Protein 2NN5 (pdb70)

Solvent-accessible surface area: 9312 Å² total

Foldseek 3Di:
DCQVVLLVVQCCWDWAADPQKIKIKGKDKAQAALLLLLCLVAAAVNVCQLVVQWGWQDADCFTKIWGDDPVDIDMGWPDDDRSAKTWHDDQPWIKIWGWAGPDRRITMTMIMIMGHNPRPPPVLLVVLSVSQSVSSSRCCSHPVPDDRRPDDSVVSSVVSVVVVVVNDD

Sequence (169 aa):
GTENLYFQQSSNAKKDTTFRRLENQQTIYFGTERAISSASPQTIWRYLTETDDKLKQWFPELEIGELGVNGFWRFILPDDFEETTPFTDYAEEEKKYLGVTTWDTGIIIYFDLLKKEQAPHQTLLLVFSESSLPEENFTTPRHKKDIAGWSSIVLNRLKKQVVETPDAAPEKIDFFPQIEENHYLEKLTTNLEN

Nearest PDB structures (foldseek):
  2nn5-assembly1_A  TM=1.006E+00  e=2.000E-35  Enterococcus faecalis V583
  1xn6-assembly1_A  TM=8.172E-01  e=2.364E-07  Bacillus cereus
  3q6a-assembly1_D  TM=7.759E-01  e=4.648E-06  Staphylococcus saprophyticus subsp. saprophyticus ATCC 15305 = NCTC 7292
  2kte-assembly1_A  TM=6.760E-01  e=1.530E-05  Bacillus subtilis
  8es5-assembly1_B  TM=7.179E-01  e=1.093E-04  Pseudomonas aeruginosa PA14

Radius of gyration: 15.56 Å; Cα contacts (8 Å, |Δi|>4): 345; chains: 1; bounding box: 42×40×43 Å

Organism: Enterococcus faecalis (strain ATCC 700802 / V583) (NCBI:txid226185)

InterPro domains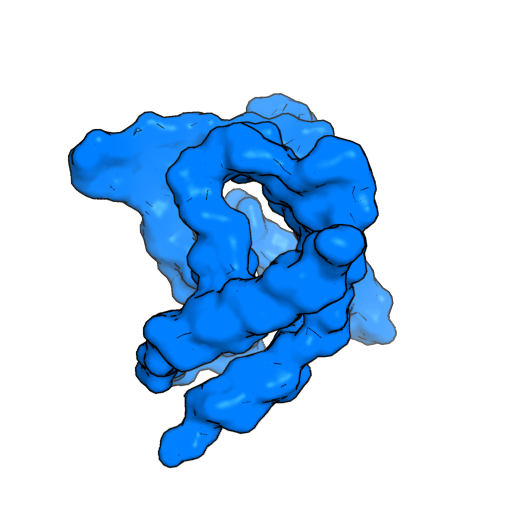:
  IPR013538 Activator of Hsp90 ATPase homologue 1/2-like, C-terminal [PF08327] (22-133)
  IPR023393 START-like domain superfamily [G3DSA:3.30.530.20] (1-160)

Structure (mmCIF, N/CA/C/O backbone):
data_2NN5
#
_entry.id   2NN5
#
_cell.length_a   58.227
_cell.length_b   69.030
_cell.length_c   86.766
_cell.angle_alpha   90.00
_cell.angle_beta   90.00
_cell.angle_gamma   90.00
#
_symmetry.space_group_name_H-M   'I 2 2 2'
#
loop_
_entity.id
_entity.type
_entity.pdbx_description
1 polymer 'Hypothetical protein EF_2215'
2 non-polymer 'MAGNESIUM ION'
3 non-polymer 1,2-ETHANEDIOL
4 water water
#
loop_
_atom_site.group_PDB
_atom_site.id
_atom_site.type_symbol
_atom_site.label_atom_id
_atom_site.label_alt_id
_atom_site.label_comp_id
_atom_site.label_asym_id
_atom_site.label_entity_id
_atom_site.label_seq_id
_atom_site.pdbx_PDB_ins_code
_atom_site.Cartn_x
_atom_site.Cartn_y
_atom_site.Cartn_z
_atom_site.occupancy
_atom_site.B_iso_or_equiv
_atom_site.auth_seq_id
_atom_site.auth_comp_id
_atom_site.auth_asym_id
_atom_site.auth_atom_id
_atom_site.pdbx_PDB_model_num
ATOM 1 N N . GLY A 1 14 ? 37.080 24.934 29.848 0.80 28.08 -10 GLY A N 1
ATOM 2 C CA . GLY A 1 14 ? 35.701 24.535 30.238 0.80 25.07 -10 GLY A CA 1
ATOM 3 C C . GLY A 1 14 ? 35.208 23.411 29.343 0.80 24.94 -10 GLY A C 1
ATOM 4 O O . GLY A 1 14 ? 35.675 23.219 28.202 0.80 26.05 -10 GLY A O 1
ATOM 5 N N . THR A 1 15 ? 34.253 22.649 29.854 1.00 22.71 -9 THR A N 1
ATOM 6 C CA . THR A 1 15 ? 33.739 21.495 29.088 1.00 19.86 -9 THR A CA 1
ATOM 7 C C . THR A 1 15 ? 32.323 21.771 28.569 1.00 17.17 -9 THR A C 1
ATOM 8 O O . THR A 1 15 ? 31.660 20.892 28.092 1.00 16.29 -9 THR A O 1
ATOM 12 N N . GLU A 1 16 ? 31.888 23.016 28.637 1.00 16.31 -8 GLU A N 1
ATOM 13 C CA . GLU A 1 16 ? 30.485 23.292 28.356 1.00 14.90 -8 GLU A CA 1
ATOM 14 C C . GLU A 1 16 ? 30.145 23.020 26.919 1.00 14.92 -8 GLU A C 1
ATOM 15 O O . GLU A 1 16 ? 29.049 22.514 26.622 1.00 14.85 -8 GLU A O 1
ATOM 21 N N . ASN A 1 17 ? 31.047 23.410 26.018 1.00 13.92 -7 ASN A N 1
ATOM 22 C CA . ASN A 1 17 ? 30.766 23.200 24.592 1.00 13.65 -7 ASN A CA 1
ATOM 23 C C . ASN A 1 17 ? 30.668 21.699 24.310 1.00 14.11 -7 ASN A C 1
ATOM 24 O O . ASN A 1 17 ? 29.740 21.258 23.637 1.00 13.68 -7 ASN A O 1
ATOM 29 N N . LEU A 1 18 ? 31.610 20.914 24.821 1.00 12.62 -6 LEU A N 1
ATOM 30 C CA . LEU A 1 18 ? 31.608 19.493 24.498 1.00 13.50 -6 LEU A CA 1
ATOM 31 C C . LEU A 1 18 ? 30.378 18.826 25.120 1.00 12.73 -6 LEU A C 1
ATOM 32 O O . LEU A 1 18 ? 29.762 17.957 24.513 1.00 13.30 -6 LEU A O 1
ATOM 37 N N . TYR A 1 19 ? 30.024 19.228 26.341 1.00 13.32 -5 TYR A N 1
ATOM 38 C CA . TYR A 1 19 ? 28.845 18.644 26.991 1.00 13.82 -5 TYR A CA 1
ATOM 39 C C . TYR A 1 19 ? 27.584 18.971 26.182 1.00 13.13 -5 TYR A C 1
ATOM 40 O O . TYR A 1 19 ? 26.726 18.119 25.960 1.00 13.52 -5 TYR A O 1
ATOM 49 N N . PHE A 1 20 ? 27.468 20.208 25.716 1.00 13.04 -4 PHE A N 1
ATOM 50 C CA . PHE A 1 20 ? 26.330 20.549 24.875 1.00 12.90 -4 PHE A CA 1
ATOM 51 C C . PHE A 1 20 ? 26.294 19.716 23.587 1.00 13.60 -4 PHE A C 1
ATOM 52 O O . PHE A 1 20 ? 25.255 19.147 23.235 1.00 15.07 -4 PHE A O 1
ATOM 60 N N . GLN A 1 21 ? 27.430 19.643 22.870 1.00 12.98 -3 GLN A N 1
ATOM 61 C CA A GLN A 1 21 ? 27.475 18.870 21.630 0.50 13.53 -3 GLN A CA 1
ATOM 62 C CA B GLN A 1 21 ? 27.513 18.867 21.629 0.50 14.04 -3 GLN A CA 1
ATOM 63 C C . GLN A 1 21 ? 27.112 17.417 21.878 1.00 12.96 -3 GLN A C 1
ATOM 64 O O . GLN A 1 21 ? 26.426 16.810 21.069 1.00 14.30 -3 GLN A O 1
ATOM 75 N N . SER A 1 22 ? 27.557 16.874 23.003 1.00 12.58 -2 SER A N 1
ATOM 76 C CA A SER A 1 22 ? 27.394 15.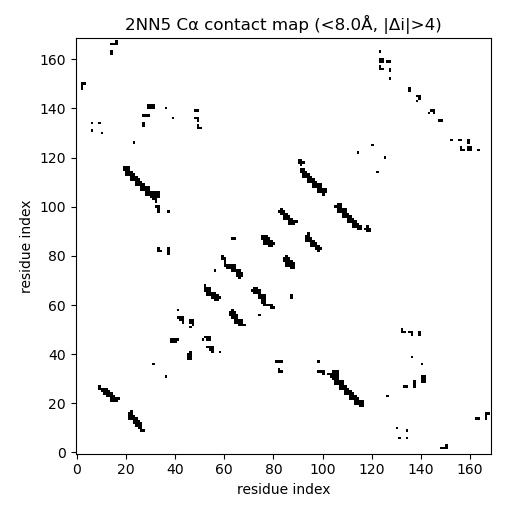437 23.274 0.50 14.33 -2 SER A CA 1
ATOM 77 C CA B SER A 1 22 ? 27.394 15.438 23.259 0.50 14.60 -2 SER A CA 1
ATOM 78 C C . SER A 1 22 ? 25.921 15.139 23.477 1.00 15.78 -2 SER A C 1
ATOM 79 O O . SER A 1 22 ? 25.455 14.031 23.176 1.00 18.65 -2 SER A O 1
ATOM 84 N N . ASN A 1 23 ? 25.204 16.124 24.020 1.00 15.79 -1 ASN A N 1
ATOM 85 C CA . ASN A 1 23 ? 23.776 15.940 24.249 1.00 18.73 -1 ASN A CA 1
ATOM 86 C C . ASN A 1 23 ? 22.932 16.391 23.079 1.00 19.55 -1 ASN A C 1
ATOM 87 O O . ASN A 1 23 ? 21.733 16.118 23.072 1.00 22.43 -1 ASN A O 1
ATOM 92 N N . ALA A 1 24 ? 23.507 17.069 22.083 1.00 20.72 0 ALA A N 1
ATOM 93 C CA . ALA A 1 24 ? 22.767 17.426 20.833 1.00 20.68 0 ALA A CA 1
ATOM 94 C C . ALA A 1 24 ? 22.854 16.376 19.731 1.00 20.46 0 ALA A C 1
ATOM 95 O O . ALA A 1 24 ? 22.267 16.568 18.643 1.00 21.23 0 ALA A O 1
ATOM 110 N N . LYS A 1 26 ? 21.578 13.590 19.001 1.00 17.39 2 LYS A N 1
ATOM 111 C CA A LYS A 1 26 ? 20.421 12.951 18.367 0.50 17.11 2 LYS A CA 1
ATOM 112 C CA B LYS A 1 26 ? 20.391 12.935 18.422 0.50 17.83 2 LYS A CA 1
ATOM 113 C C . LYS A 1 26 ? 19.269 13.932 18.170 1.00 16.64 2 LYS A C 1
ATOM 114 O O . LYS A 1 26 ? 18.123 13.539 18.031 1.00 17.99 2 LYS A O 1
ATOM 125 N N . ASP A 1 27 ? 19.583 15.213 18.112 1.00 14.73 3 ASP A N 1
ATOM 126 C CA . ASP A 1 27 ? 18.521 16.167 17.736 1.00 13.95 3 ASP A CA 1
ATOM 127 C C . ASP A 1 27 ? 17.953 15.818 16.371 1.00 12.99 3 ASP A C 1
ATOM 128 O O . ASP A 1 27 ? 18.716 15.530 15.418 1.00 15.40 3 ASP A O 1
ATOM 133 N N . THR A 1 28 ? 16.615 15.929 16.257 1.00 12.14 4 THR A N 1
ATOM 134 C CA A THR A 1 28 ? 15.928 15.653 15.022 0.60 12.95 4 THR A CA 1
ATOM 135 C CA B THR A 1 28 ? 15.876 15.663 14.981 0.40 13.19 4 THR A CA 1
ATOM 136 C C . THR A 1 28 ? 14.877 16.767 14.785 1.00 12.43 4 THR A C 1
ATOM 137 O O . THR A 1 28 ? 14.305 17.286 15.751 1.00 12.25 4 THR A O 1
ATOM 144 N N . PHE A 1 29 ? 14.618 17.090 13.523 1.00 13.08 5 PHE A N 1
ATOM 145 C CA . PHE A 1 29 ? 13.685 18.150 13.147 1.00 13.81 5 PHE A CA 1
ATOM 146 C C . PHE A 1 29 ? 12.844 17.717 11.963 1.00 15.15 5 PHE A C 1
ATOM 147 O O . PHE A 1 29 ? 13.342 17.033 11.054 1.00 15.69 5 PHE A O 1
ATOM 155 N N . ARG A 1 30 ? 11.600 18.157 11.965 1.00 14.63 6 ARG A N 1
ATOM 156 C CA A ARG A 1 30 ? 10.756 18.022 10.787 0.60 16.25 6 ARG A CA 1
ATOM 157 C CA B ARG A 1 30 ? 10.690 17.967 10.839 0.40 16.38 6 ARG A CA 1
ATOM 158 C C . ARG A 1 30 ? 9.816 19.201 10.681 1.00 15.94 6 ARG A C 1
ATOM 159 O O . ARG A 1 30 ? 9.471 19.839 11.674 1.00 16.37 6 ARG A O 1
ATOM 174 N N . LEU A 1 31 ? 9.450 19.515 9.433 1.00 16.07 7 LEU A N 1
ATOM 175 C CA . LEU A 1 31 ? 8.490 20.600 9.150 1.00 17.19 7 LEU A CA 1
ATOM 176 C C . LEU A 1 31 ? 7.324 19.977 8.409 1.00 18.41 7 LEU A C 1
ATOM 177 O O . LEU A 1 31 ? 7.531 19.315 7.387 1.00 19.17 7 LEU A O 1
ATOM 182 N N . GLU A 1 32 ? 6.120 20.163 8.950 1.00 18.77 8 GLU A N 1
ATOM 183 C CA . GLU A 1 32 ? 4.882 19.693 8.276 1.00 20.47 8 GLU A CA 1
ATOM 184 C C . GLU A 1 32 ? 3.870 20.809 8.367 1.00 21.00 8 GLU A C 1
ATOM 185 O O . GLU A 1 32 ? 3.508 21.212 9.449 1.00 20.08 8 GLU A O 1
ATOM 191 N N . ASN A 1 33 ? 3.396 21.322 7.230 1.00 22.82 9 ASN A N 1
ATOM 192 C CA . ASN A 1 33 ? 2.303 22.323 7.314 1.00 23.69 9 ASN A CA 1
ATOM 193 C C . ASN A 1 33 ? 2.549 23.447 8.327 1.00 23.05 9 ASN A C 1
ATOM 194 O O . ASN A 1 33 ? 1.723 23.701 9.253 1.00 24.42 9 ASN A O 1
ATOM 199 N N . GLN A 1 34 ? 3.690 24.088 8.121 1.00 21.61 10 GLN A N 1
ATOM 200 C CA A GLN A 1 34 ? 4.182 25.209 8.929 0.60 21.01 10 GLN A CA 1
ATOM 201 C CA B GLN A 1 34 ? 4.182 25.207 8.928 0.40 20.82 10 GLN A CA 1
ATOM 202 C C . GLN A 1 34 ? 4.533 24.907 10.396 1.00 19.28 10 GLN A C 1
ATOM 203 O O . GLN A 1 34 ? 5.124 25.757 11.059 1.00 18.76 10 GLN A O 1
ATOM 214 N N . THR A 1 35 ? 4.205 23.688 10.861 1.00 17.56 11 THR A N 1
ATOM 215 C CA . THR A 1 35 ? 4.513 23.271 12.231 1.00 15.45 11 THR A CA 1
ATOM 216 C C . THR A 1 35 ? 5.882 22.574 12.268 1.00 15.24 11 THR A C 1
ATOM 217 O O . THR A 1 35 ? 6.190 21.711 11.440 1.00 15.89 11 THR A O 1
ATOM 221 N N . ILE A 1 36 ? 6.700 22.975 13.232 1.00 14.24 12 ILE A N 1
ATOM 222 C CA . ILE A 1 36 ? 8.029 22.361 13.411 1.00 13.70 12 ILE A CA 1
ATOM 223 C C . ILE A 1 36 ? 7.917 21.313 14.502 1.00 13.24 12 ILE A C 1
ATOM 224 O O . ILE A 1 36 ? 7.279 21.553 15.548 1.00 14.17 12 ILE A O 1
ATOM 229 N N . TYR A 1 37 ? 8.471 20.128 14.255 1.00 13.04 13 TYR A N 1
ATOM 230 C CA . TYR A 1 37 ? 8.587 19.072 15.262 1.00 12.68 13 TYR A CA 1
ATOM 231 C C . TYR A 1 37 ? 10.055 18.889 15.618 1.00 12.25 13 TYR A C 1
ATOM 232 O O . TYR A 1 37 ? 10.918 18.812 14.726 1.00 15.07 13 TYR A O 1
ATOM 241 N N . PHE A 1 38 ? 10.334 18.802 16.905 1.00 12.00 14 PHE A N 1
ATOM 242 C CA . PHE A 1 38 ? 11.701 18.667 17.380 1.00 11.26 14 PHE A CA 1
ATOM 243 C C . PHE A 1 38 ? 11.756 17.450 18.293 1.00 11.33 14 PHE A C 1
ATOM 244 O O . PHE A 1 38 ? 10.831 17.228 19.099 1.00 12.06 14 PHE A O 1
ATOM 252 N N . GLY A 1 39 ? 12.831 16.686 18.186 1.00 11.87 15 GLY A N 1
ATOM 253 C CA . GLY A 1 39 ? 13.060 15.534 19.074 1.00 11.69 15 GLY A CA 1
ATOM 254 C C . GLY A 1 39 ? 14.505 15.551 19.507 1.00 11.89 15 GLY A C 1
ATOM 255 O O . GLY A 1 39 ? 15.410 15.977 18.758 1.00 13.14 15 GLY A O 1
ATOM 256 N N . THR A 1 40 ? 14.716 15.128 20.747 1.00 10.46 16 THR A N 1
ATOM 257 C CA . THR A 1 40 ? 16.100 14.875 21.184 1.00 10.50 16 THR A CA 1
ATOM 258 C C . THR A 1 40 ? 16.080 13.806 22.275 1.00 10.90 16 THR A C 1
ATOM 259 O O . THR A 1 40 ? 15.022 13.336 22.655 1.00 12.67 16 THR A O 1
ATOM 263 N N . GLU A 1 41 ? 17.262 13.409 22.703 1.00 11.20 17 GLU A N 1
ATOM 264 C CA . GLU A 1 41 ? 17.363 12.352 23.707 1.00 13.38 17 GLU A CA 1
ATOM 265 C C . GLU A 1 41 ? 18.397 12.715 24.736 1.00 12.33 17 GLU A C 1
ATOM 266 O O . GLU A 1 41 ? 19.421 13.322 24.396 1.00 11.81 17 GLU A O 1
ATOM 272 N N . ARG A 1 42 ? 18.167 12.262 25.974 1.00 10.85 18 ARG A N 1
ATOM 273 C CA . ARG A 1 42 ? 19.221 12.362 27.000 1.00 11.16 18 ARG A CA 1
ATOM 274 C C . ARG A 1 42 ? 19.405 10.974 27.608 1.00 11.57 18 ARG A C 1
ATOM 275 O O . ARG A 1 42 ? 18.465 10.405 28.135 1.00 12.00 18 ARG A O 1
ATOM 283 N N . ALA A 1 43 ? 20.631 10.458 27.541 1.00 11.61 19 ALA A N 1
ATOM 284 C CA . ALA A 1 43 ? 20.998 9.211 28.228 1.00 12.23 19 ALA A CA 1
ATOM 285 C C . ALA A 1 43 ? 21.341 9.636 29.658 1.00 12.45 19 ALA A C 1
ATOM 286 O O . ALA A 1 43 ? 22.291 10.384 29.870 1.00 14.73 19 ALA A O 1
ATOM 288 N N . ILE A 1 44 ? 20.563 9.156 30.627 1.00 12.40 20 ILE A N 1
ATOM 289 C CA . ILE A 1 44 ? 20.747 9.529 32.037 1.00 11.93 20 ILE A CA 1
ATOM 290 C C . ILE A 1 44 ? 20.974 8.266 32.860 1.00 12.67 20 ILE A C 1
ATOM 291 O O . ILE A 1 44 ? 20.193 7.325 32.745 1.00 13.73 20 ILE A O 1
ATOM 296 N N . SER A 1 45 ? 22.031 8.251 33.676 1.00 13.22 21 SER A N 1
ATOM 297 C CA A SER A 1 45 ? 22.366 7.043 34.463 0.60 13.31 21 SER A CA 1
ATOM 298 C CA B SER A 1 45 ? 22.378 7.067 34.468 0.40 13.30 21 SER A CA 1
ATOM 299 C C . SER A 1 45 ? 21.553 6.984 35.757 1.00 14.00 21 SER A C 1
ATOM 300 O O . SER A 1 45 ? 22.091 7.008 36.883 1.00 16.51 21 SER A O 1
ATOM 305 N N . ALA A 1 46 ? 20.244 6.882 35.588 1.00 13.11 22 ALA A N 1
ATOM 306 C CA . ALA A 1 46 ? 19.346 6.549 36.682 1.00 12.24 22 ALA A CA 1
ATOM 307 C C . ALA A 1 46 ? 18.165 5.803 36.130 1.00 11.90 22 ALA A C 1
ATOM 308 O O . ALA A 1 46 ? 17.963 5.795 34.919 1.00 13.09 22 ALA A O 1
ATOM 310 N N . SER A 1 47 ? 17.376 5.194 37.009 1.00 12.61 23 SER A N 1
ATOM 311 C CA . SER A 1 47 ? 16.204 4.458 36.578 1.00 13.50 23 SER A CA 1
ATOM 312 C C . SER A 1 47 ? 15.095 5.387 36.150 1.00 12.81 23 SER A C 1
ATOM 313 O O . SER A 1 47 ? 15.059 6.561 36.557 1.00 12.44 23 SER A O 1
ATOM 316 N N . PRO A 1 48 ? 14.183 4.873 35.332 1.00 12.75 24 PRO A N 1
ATOM 317 C CA . PRO A 1 48 ? 13.028 5.708 34.959 1.00 14.19 24 PRO A CA 1
ATOM 318 C C . PRO A 1 48 ? 12.244 6.200 36.178 1.00 14.39 24 PRO A C 1
ATOM 319 O O . PRO A 1 48 ? 11.711 7.289 36.171 1.00 14.74 24 PRO A O 1
ATOM 323 N N . GLN A 1 49 ? 12.172 5.386 37.221 1.00 13.61 25 GLN A N 1
ATOM 324 C CA . GLN A 1 49 ? 11.439 5.780 38.411 1.00 15.07 25 GLN A CA 1
ATOM 325 C C . GLN A 1 49 ? 12.097 6.989 39.063 1.00 13.55 25 GLN A C 1
ATOM 326 O O . GLN A 1 49 ? 11.400 7.915 39.556 1.00 15.23 25 GLN A O 1
ATOM 332 N N . THR A 1 50 ? 13.434 7.029 39.075 1.00 12.79 26 THR A N 1
ATOM 333 C CA . THR A 1 50 ? 14.128 8.202 39.642 1.00 12.69 26 THR A CA 1
ATOM 334 C C . THR A 1 50 ? 13.860 9.436 38.764 1.00 12.66 26 THR A C 1
ATOM 335 O O . THR A 1 50 ? 13.580 10.500 39.272 1.00 12.93 26 THR A O 1
ATOM 339 N N . ILE A 1 51 ? 14.023 9.277 37.444 1.00 10.53 27 ILE A N 1
ATOM 340 C CA . ILE A 1 51 ? 13.905 10.437 36.577 1.00 11.27 27 ILE A CA 1
ATOM 341 C C . ILE A 1 51 ? 12.472 10.962 36.617 1.00 10.43 27 ILE A C 1
ATOM 342 O O . ILE A 1 51 ? 12.247 12.170 36.552 1.00 10.98 27 ILE A O 1
ATOM 347 N N . TRP A 1 52 ? 11.482 10.075 36.746 1.00 10.58 28 TRP A N 1
ATOM 348 C CA . TRP A 1 52 ? 10.076 10.510 36.808 1.00 8.94 28 TRP A CA 1
ATOM 349 C C . TRP A 1 52 ? 9.842 11.521 37.945 1.00 9.85 28 TRP A C 1
ATOM 350 O O . TRP A 1 52 ? 9.002 12.431 37.808 1.00 10.22 28 TRP A O 1
ATOM 361 N N . ARG A 1 53 ? 10.576 11.391 39.042 1.00 9.66 29 ARG A N 1
ATOM 362 C CA . ARG A 1 53 ? 10.368 12.315 40.166 1.00 9.77 29 ARG A CA 1
ATOM 363 C C . ARG A 1 53 ? 10.754 13.723 39.757 1.00 8.70 29 ARG A C 1
ATOM 364 O O . ARG A 1 53 ? 10.192 14.661 40.291 1.00 9.70 29 ARG A O 1
ATOM 372 N N . TYR A 1 54 ? 11.724 13.872 38.827 1.00 9.00 30 TYR A N 1
ATOM 373 C CA . TYR A 1 54 ? 12.132 15.203 38.408 1.00 9.19 30 TYR A CA 1
ATOM 374 C C . TYR A 1 54 ? 11.104 15.871 37.498 1.00 8.64 30 TYR A C 1
ATOM 375 O O . TYR A 1 54 ? 11.239 17.070 37.227 1.00 9.72 30 TYR A O 1
ATOM 384 N N . LEU A 1 55 ? 10.101 15.103 37.046 1.00 9.08 31 LEU A N 1
ATOM 385 C CA . LEU A 1 55 ? 9.028 15.703 36.257 1.00 9.12 31 LEU A CA 1
ATOM 386 C C . LEU A 1 55 ? 7.770 15.948 37.093 1.00 10.45 31 LEU A C 1
ATOM 387 O O . LEU A 1 55 ? 6.810 16.518 36.582 1.00 10.85 31 LEU A O 1
ATOM 392 N N . THR A 1 56 ? 7.728 15.400 38.325 1.00 9.61 32 THR A N 1
ATOM 393 C CA . THR A 1 56 ? 6.473 15.298 39.068 1.00 9.43 32 THR A CA 1
ATOM 394 C C . THR A 1 56 ? 6.561 15.816 40.502 1.00 9.95 32 THR A C 1
ATOM 395 O O . THR A 1 56 ? 5.566 15.728 41.217 1.00 11.16 32 THR A O 1
ATOM 399 N N . GLU A 1 57 ? 7.699 16.387 40.891 1.00 10.83 33 GLU A N 1
ATOM 400 C CA . GLU A 1 57 ? 7.877 16.947 42.259 1.00 9.89 33 GLU A CA 1
ATOM 401 C C . GLU A 1 57 ? 8.494 18.314 42.178 1.00 9.87 33 GLU A C 1
ATOM 402 O O . GLU A 1 57 ? 9.534 18.493 41.513 1.00 10.79 33 GLU A O 1
ATOM 408 N N . THR A 1 58 ? 7.879 19.310 42.816 1.00 10.57 34 THR A N 1
ATOM 409 C CA . THR A 1 58 ? 8.311 20.687 42.584 1.00 10.91 34 THR A CA 1
ATOM 410 C C . THR A 1 58 ? 9.787 20.894 42.967 1.00 11.03 34 THR A C 1
ATOM 411 O O . THR A 1 58 ? 10.546 21.566 42.252 1.00 12.50 34 THR A O 1
ATOM 415 N N . ASP A 1 59 ? 10.220 20.293 44.070 1.00 11.73 35 ASP A N 1
ATOM 416 C CA A ASP A 1 59 ? 11.585 20.595 44.516 0.70 12.02 35 ASP A CA 1
ATOM 417 C CA B ASP A 1 59 ? 11.581 20.637 44.483 0.30 12.05 35 ASP A CA 1
ATOM 418 C C . ASP A 1 59 ? 12.612 20.041 43.545 1.00 12.79 35 ASP A C 1
ATOM 419 O O . ASP A 1 59 ? 13.744 20.558 43.459 1.00 16.42 35 ASP A O 1
ATOM 428 N N . LYS A 1 60 ? 12.230 18.981 42.837 1.00 11.42 36 LYS A N 1
ATOM 429 C CA . LYS A 1 60 ? 13.155 18.414 41.840 1.00 10.52 36 LYS A CA 1
ATOM 430 C C . LYS A 1 60 ? 13.031 19.114 40.480 1.00 10.95 36 LYS A C 1
ATOM 431 O O . LYS A 1 60 ? 14.024 19.419 39.818 1.00 12.32 36 LYS A O 1
ATOM 437 N N . LEU A 1 61 ? 11.809 19.406 40.110 1.00 11.97 37 LEU A N 1
ATOM 438 C CA . LEU A 1 61 ? 11.545 20.116 38.858 1.00 12.35 37 LEU A CA 1
ATOM 439 C C . LEU A 1 61 ? 12.299 21.445 38.892 1.00 12.69 37 LEU A C 1
ATOM 440 O O . LEU A 1 61 ? 12.959 21.818 37.894 1.00 13.83 37 LEU A O 1
ATOM 445 N N . LYS A 1 62 ? 12.284 22.141 40.024 1.00 13.39 38 LYS A N 1
ATOM 446 C CA . LYS A 1 62 ? 12.978 23.434 40.078 1.00 14.16 38 LYS A CA 1
ATOM 447 C C . LYS A 1 62 ? 14.501 23.329 39.985 1.00 14.38 38 LYS A C 1
ATOM 448 O O . LYS A 1 62 ? 15.158 24.314 39.749 1.00 16.04 38 LYS A O 1
ATOM 454 N N . GLN A 1 63 ? 15.076 22.138 40.224 1.00 12.11 39 GLN A N 1
ATOM 455 C CA . GLN A 1 63 ? 16.538 22.000 40.071 1.00 12.29 39 GLN A CA 1
ATOM 456 C C . GLN A 1 63 ? 16.997 22.167 38.636 1.00 12.84 39 GLN A C 1
ATOM 457 O O . GLN A 1 63 ? 18.177 22.464 38.384 1.00 13.87 39 GLN A O 1
ATOM 463 N N . TRP A 1 64 ? 16.107 21.907 37.681 1.00 11.59 40 TRP A N 1
ATOM 464 C CA . TRP A 1 64 ? 16.505 21.989 36.287 1.00 11.61 40 TRP A CA 1
ATOM 465 C C . TRP A 1 64 ? 15.686 23.006 35.508 1.00 11.57 40 TRP A C 1
ATOM 466 O O . TRP A 1 64 ? 16.151 23.477 34.462 1.00 11.03 40 TRP A O 1
ATOM 477 N N . PHE A 1 65 ? 14.468 23.348 35.984 1.00 10.83 41 PHE A N 1
ATOM 478 C CA . PHE A 1 65 ? 13.659 24.348 35.286 1.00 12.09 41 PHE A CA 1
ATOM 479 C C . PHE A 1 65 ? 12.972 25.178 36.390 1.00 11.37 41 PHE A C 1
ATOM 480 O O . PHE A 1 65 ? 11.828 24.918 36.756 1.00 12.12 41 PHE A O 1
ATOM 488 N N . PRO A 1 66 ? 13.691 26.198 36.909 1.00 14.00 42 PRO A N 1
ATOM 489 C CA . PRO A 1 66 ? 13.297 26.903 38.115 1.00 14.74 42 PRO A CA 1
ATOM 490 C C . PRO A 1 66 ? 11.924 27.567 38.090 1.00 14.21 42 PRO A C 1
ATOM 491 O O . PRO A 1 66 ? 11.308 27.781 39.159 1.00 15.61 42 PRO A O 1
ATOM 495 N N . GLU A 1 67 ? 11.460 27.903 36.897 1.00 13.29 43 GLU A N 1
ATOM 496 C CA . GLU A 1 67 ? 10.169 28.612 36.744 1.00 13.91 43 GLU A CA 1
ATOM 497 C C . GLU A 1 67 ? 8.981 27.670 36.845 1.00 12.99 43 GLU A C 1
ATOM 498 O O . GLU A 1 67 ? 7.827 28.114 36.952 1.00 15.56 43 GLU A O 1
ATOM 504 N N . LEU A 1 68 ? 9.229 26.354 36.785 1.00 12.44 44 LEU A N 1
ATOM 505 C CA . LEU A 1 68 ? 8.111 25.390 36.823 1.00 13.54 44 LEU A CA 1
ATOM 506 C C . LEU A 1 68 ? 7.781 24.891 38.218 1.00 13.30 44 LEU A C 1
ATOM 507 O O . LEU A 1 68 ? 8.642 24.805 39.091 1.00 15.18 44 LEU A O 1
ATOM 512 N N . GLU A 1 69 ? 6.497 24.619 38.441 1.00 12.28 45 GLU A N 1
ATOM 513 C CA . 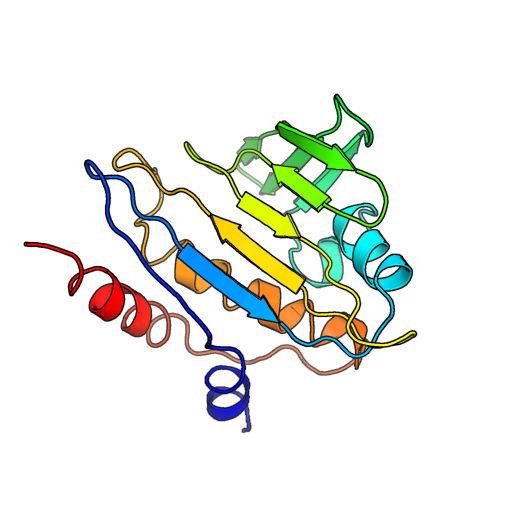GLU A 1 69 ? 6.083 23.901 39.654 1.00 13.15 45 GLU A CA 1
ATOM 514 C C . GLU A 1 69 ? 4.975 22.927 39.313 1.00 12.49 45 GLU A C 1
ATOM 515 O O . GLU A 1 69 ? 4.344 23.034 38.260 1.00 11.78 45 GLU A O 1
ATOM 521 N N . ILE A 1 70 ? 4.799 21.933 40.166 1.00 11.84 46 ILE A N 1
ATOM 522 C CA . ILE A 1 70 ? 3.662 21.020 40.002 1.00 11.46 46 ILE A CA 1
ATOM 523 C C . ILE A 1 70 ? 2.361 21.734 40.404 1.00 12.49 46 ILE A C 1
ATOM 524 O O . ILE A 1 70 ? 2.265 22.381 41.482 1.00 13.84 46 ILE A O 1
A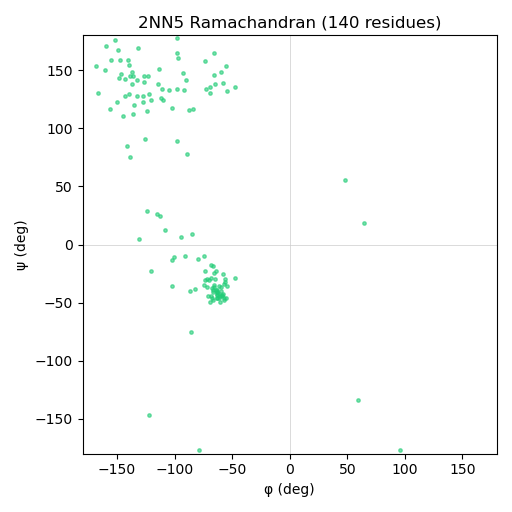TOM 529 N N . GLY A 1 71 ? 1.350 21.571 39.530 1.00 11.60 47 GLY A N 1
ATOM 530 C CA . GLY A 1 71 ? -0.044 21.907 39.835 1.00 12.50 47 GLY A CA 1
ATOM 531 C C . GLY A 1 71 ? -0.699 20.727 40.517 1.00 12.65 47 G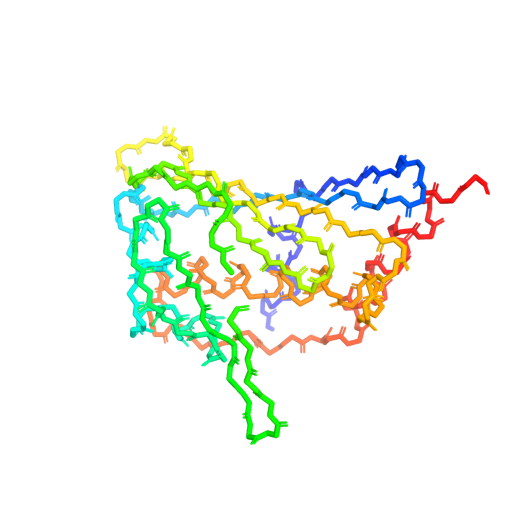LY A C 1
ATOM 532 O O . GLY A 1 71 ? -0.878 20.731 41.743 1.00 15.47 47 GLY A O 1
ATOM 533 N N . GLU A 1 72 ? -1.021 19.705 39.745 1.00 11.07 48 GLU A N 1
ATOM 534 C CA . GLU A 1 72 ? -1.533 18.452 40.243 1.00 11.11 48 GLU A CA 1
ATOM 535 C C . GLU A 1 72 ? -1.036 17.375 39.317 1.00 10.34 48 GLU A C 1
ATOM 536 O O . GLU A 1 72 ? -0.625 17.672 38.163 1.00 10.51 48 GLU A O 1
ATOM 542 N N . LEU A 1 73 ? -1.011 16.153 39.820 1.00 10.72 49 LEU A N 1
ATOM 543 C CA . LEU A 1 73 ? -0.623 15.006 39.005 1.00 11.42 49 LEU A CA 1
ATOM 544 C C . LEU A 1 73 ? -1.827 14.267 38.472 1.00 11.81 49 LEU A C 1
ATOM 545 O O . LEU A 1 73 ? -2.963 14.670 38.757 1.00 14.06 49 LEU A O 1
ATOM 550 N N . GLY A 1 74 ? -1.609 13.221 37.672 1.00 12.53 50 GLY A N 1
ATOM 551 C CA . GLY A 1 74 ? -2.748 12.408 37.196 1.00 13.12 50 GLY A CA 1
ATOM 552 C C . GLY A 1 74 ? -3.235 12.830 35.803 1.00 12.85 50 GLY A C 1
ATOM 553 O O . GLY A 1 74 ? -2.673 13.759 35.176 1.00 12.46 50 GLY A O 1
ATOM 554 N N . VAL A 1 75 ? -4.304 12.177 35.339 1.00 13.52 51 VAL A N 1
ATOM 555 C CA . VAL A 1 75 ? -4.774 12.342 33.971 1.00 13.79 51 VAL A CA 1
ATOM 556 C C . VAL A 1 75 ? -5.322 13.762 33.717 1.00 13.02 51 VAL A C 1
ATOM 557 O O . VAL A 1 75 ? -5.437 14.181 32.550 1.00 13.56 51 VAL A O 1
ATOM 561 N N . ASN A 1 76 ? -5.657 14.486 34.799 1.00 11.60 52 ASN A N 1
ATOM 562 C CA . ASN A 1 76 ? -6.088 15.880 34.720 1.00 11.90 52 ASN A CA 1
ATOM 563 C C . ASN A 1 76 ? -5.051 16.812 35.354 1.00 11.69 52 ASN A C 1
ATOM 564 O O . ASN A 1 76 ? -5.394 17.926 35.819 1.00 13.19 52 ASN A O 1
ATOM 569 N N . GLY A 1 77 ? -3.792 16.392 35.402 1.00 10.41 53 GLY A N 1
ATOM 570 C CA . GLY A 1 77 ? -2.774 17.171 36.119 1.00 10.33 53 GLY A CA 1
ATOM 571 C C . GLY A 1 77 ? -2.329 18.341 35.250 1.00 9.35 53 GLY A C 1
ATOM 572 O O . GLY A 1 77 ? -2.797 18.541 34.094 1.00 9.93 53 GLY A O 1
ATOM 573 N N . PHE A 1 78 ? -1.365 19.060 35.799 1.00 9.91 54 PHE A N 1
ATOM 574 C CA . PHE A 1 78 ? -0.851 20.254 35.143 1.00 9.61 54 PHE A CA 1
ATOM 575 C C . PHE A 1 78 ? 0.427 20.713 35.847 1.00 10.22 54 PHE A C 1
ATOM 576 O O . PHE A 1 78 ? 0.605 20.473 37.047 1.00 10.06 54 PHE A O 1
ATOM 584 N N . TRP A 1 79 ? 1.271 21.400 35.082 1.00 9.88 55 TRP A N 1
ATOM 585 C CA . TRP A 1 79 ? 2.374 22.197 35.632 1.00 9.74 55 TRP A CA 1
ATOM 586 C C . TRP A 1 79 ? 1.925 23.646 35.692 1.00 10.63 55 TRP A C 1
ATOM 587 O O . TRP A 1 79 ? 0.938 24.036 35.034 1.00 10.48 55 TRP A O 1
ATOM 598 N N . ARG A 1 80 ? 2.659 24.452 36.439 1.00 10.42 56 ARG A N 1
ATOM 599 C CA . ARG A 1 80 ? 2.458 25.911 36.365 1.00 12.20 56 ARG A CA 1
ATOM 600 C C . ARG A 1 80 ? 3.790 26.535 35.992 1.00 12.47 56 ARG A C 1
ATOM 601 O O . ARG A 1 80 ? 4.852 26.044 36.455 1.00 15.12 56 ARG A O 1
ATOM 609 N N . PHE A 1 81 ? 3.737 27.604 35.211 1.00 13.57 57 PHE A N 1
ATOM 610 C CA . PHE A 1 81 ? 4.933 28.381 34.869 1.00 13.80 57 PHE A CA 1
ATOM 611 C C . PHE A 1 81 ? 4.818 29.712 35.589 1.00 14.11 57 PHE A C 1
ATOM 612 O O . PHE A 1 81 ? 3.811 30.399 35.424 1.00 14.28 57 PHE A O 1
ATOM 620 N N . ILE A 1 82 ? 5.819 30.060 36.392 1.00 15.22 58 ILE A N 1
ATOM 621 C CA . ILE A 1 82 ? 5.714 31.246 37.233 1.00 16.71 58 ILE A CA 1
ATOM 622 C C . ILE A 1 82 ? 6.926 32.146 37.011 1.00 17.58 58 ILE A C 1
ATOM 623 O O . ILE A 1 82 ? 8.101 31.708 37.165 1.00 19.06 58 ILE A O 1
ATOM 628 N N . LEU A 1 83 ? 6.632 33.419 36.729 1.00 19.95 59 LEU A N 1
ATOM 629 C CA . LEU A 1 83 ? 7.649 34.487 36.680 1.00 22.72 59 LEU A CA 1
ATOM 630 C C . LEU A 1 83 ? 7.079 35.617 37.502 1.00 24.91 59 LEU A C 1
ATOM 631 O O . LEU A 1 83 ? 5.931 35.565 37.899 1.00 24.44 59 LEU A O 1
ATOM 636 N N . PRO A 1 84 ? 7.895 36.633 37.813 1.00 26.36 60 PRO A N 1
ATOM 637 C CA . PRO A 1 84 ? 7.303 37.723 38.595 1.00 28.11 60 PRO A CA 1
ATOM 638 C C . PRO A 1 84 ? 6.113 38.379 37.866 1.00 28.16 60 PRO A C 1
ATOM 639 O O . PRO A 1 84 ? 5.115 38.732 38.501 1.00 29.56 60 PRO A O 1
ATOM 643 N N . ASP A 1 85 ? 6.170 38.503 36.549 1.00 28.32 61 ASP A N 1
ATOM 644 C CA A ASP A 1 85 ? 5.137 39.245 35.822 0.60 28.32 61 ASP A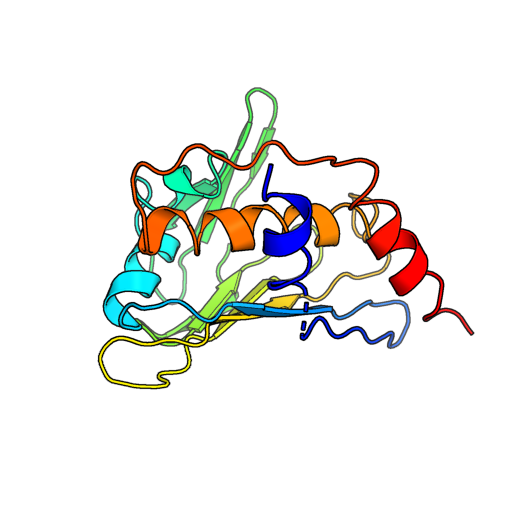 CA 1
ATOM 645 C CA B ASP A 1 85 ? 5.118 39.253 35.856 0.40 28.10 61 ASP A CA 1
ATOM 646 C C . ASP A 1 85 ? 4.148 38.377 35.067 1.00 28.15 61 ASP A C 1
ATOM 647 O O . ASP A 1 85 ? 3.372 38.882 34.233 1.00 26.46 61 ASP A O 1
ATOM 656 N N . PHE A 1 86 ? 4.182 37.071 35.334 1.00 26.32 62 PHE A N 1
ATOM 657 C CA . PHE A 1 86 ? 3.416 36.163 34.512 1.00 24.34 62 PHE A CA 1
ATOM 658 C C . PHE A 1 86 ? 3.314 34.778 35.142 1.00 21.33 62 PHE A C 1
ATOM 659 O O . PHE A 1 86 ? 4.344 34.206 35.556 1.00 22.25 62 PHE A O 1
ATOM 667 N N . GLU A 1 87 ? 2.091 34.253 35.223 1.00 17.67 63 GLU A N 1
ATOM 668 C CA . GLU A 1 87 ? 1.874 32.854 35.648 1.00 16.32 63 GLU A CA 1
ATOM 669 C C . GLU A 1 87 ? 0.922 32.207 34.701 1.00 14.76 63 GLU A C 1
ATOM 670 O O . GLU A 1 87 ? -0.068 32.845 34.303 1.00 14.96 63 GLU A O 1
ATOM 676 N N . GLU A 1 88 ? 1.148 30.937 34.375 1.00 13.79 64 GLU A N 1
ATOM 677 C CA . GLU A 1 88 ? 0.213 30.248 33.495 1.00 15.80 64 GLU A CA 1
ATOM 678 C C . GLU A 1 88 ? 0.153 28.787 33.891 1.00 13.72 64 GLU A C 1
ATOM 679 O O . GLU A 1 88 ? 1.133 28.234 34.380 1.00 16.00 64 GLU A O 1
ATOM 685 N N . THR A 1 89 ? -0.995 28.175 33.741 1.00 14.73 65 THR A N 1
ATOM 686 C CA A THR A 1 89 ? -1.038 26.722 33.946 0.60 14.66 65 THR A CA 1
ATOM 687 C CA B THR A 1 89 ? -1.198 26.747 33.940 0.40 14.12 65 THR A CA 1
ATOM 688 C C . THR A 1 89 ? -0.877 26.003 32.623 1.00 14.42 65 THR A C 1
ATOM 689 O O . THR A 1 89 ? -1.222 26.512 31.544 1.00 16.05 65 THR A O 1
ATOM 709 N N . PRO A 1 91 ? -1.767 22.411 31.191 1.00 11.90 67 PRO A N 1
ATOM 710 C CA . PRO A 1 91 ? -2.404 21.126 31.407 1.00 11.59 67 PRO A CA 1
ATOM 711 C C . PRO A 1 91 ? -1.637 19.942 30.786 1.00 10.48 67 PRO A C 1
ATOM 712 O O . PRO A 1 91 ? -1.057 20.039 29.698 1.00 11.26 67 PRO A O 1
ATOM 716 N N . PHE A 1 92 ? -1.635 18.821 31.499 1.00 9.96 68 PHE A N 1
ATOM 717 C CA . PHE A 1 92 ? -1.111 17.573 30.933 1.00 10.72 68 PHE A CA 1
ATOM 718 C C . PHE A 1 92 ? -2.055 17.105 29.832 1.00 11.50 68 PHE A C 1
ATOM 719 O O . PHE A 1 92 ? -3.272 17.086 30.010 1.00 13.00 68 PHE A O 1
ATOM 727 N N . THR A 1 93 ? -1.492 16.685 28.709 1.00 11.45 69 THR A N 1
ATOM 728 C CA . THR A 1 93 ? -2.292 16.134 27.638 1.00 12.29 69 THR A CA 1
ATOM 729 C C . THR A 1 93 ? -2.175 14.609 27.643 1.00 12.75 69 THR A C 1
ATOM 730 O O . THR A 1 93 ? -2.986 13.926 26.999 1.00 16.34 69 THR A O 1
ATOM 734 N N . ASP A 1 94 ? -1.209 14.056 28.376 1.00 12.25 70 ASP A N 1
ATOM 735 C CA . ASP A 1 94 ? -1.120 12.604 28.548 1.00 13.36 70 ASP A CA 1
ATOM 736 C C . ASP A 1 94 ? -0.264 12.327 29.797 1.00 12.80 70 ASP A C 1
ATOM 737 O O . ASP A 1 94 ? 0.630 13.114 30.144 1.00 12.50 70 ASP A O 1
ATOM 742 N N . TYR A 1 95 ? -0.536 11.216 30.466 1.00 13.67 71 TYR A N 1
ATOM 743 C CA . TYR A 1 95 ? 0.085 10.932 31.747 1.00 13.11 71 TYR A CA 1
ATOM 744 C C . TYR A 1 95 ? 0.088 9.432 31.995 1.00 13.94 71 TYR A C 1
ATOM 745 O O . TYR A 1 95 ? -0.974 8.832 32.031 1.00 15.31 71 TYR A O 1
ATOM 754 N N . ALA A 1 96 ? 1.283 8.840 32.089 1.00 13.36 72 ALA A N 1
ATOM 755 C CA . ALA A 1 96 ? 1.396 7.441 32.518 1.00 13.36 72 ALA A CA 1
ATOM 756 C C . ALA A 1 96 ? 2.546 7.368 33.498 1.00 12.70 72 ALA A C 1
ATOM 757 O O . ALA A 1 96 ? 3.678 7.597 33.126 1.00 12.12 72 ALA A O 1
ATOM 759 N N . GLU A 1 97 ? 2.223 7.086 34.765 1.00 14.09 73 GLU A N 1
ATOM 760 C CA A GLU A 1 97 ? 3.205 7.047 35.832 0.50 14.37 73 GLU A CA 1
ATOM 761 C CA B GLU A 1 97 ? 3.201 7.046 35.845 0.50 15.08 73 GLU A CA 1
ATOM 762 C C . GLU A 1 97 ? 4.466 6.317 35.431 1.00 14.62 73 GLU A C 1
ATOM 763 O O . GLU A 1 97 ? 4.432 5.134 35.028 1.00 13.96 73 GLU A O 1
ATOM 774 N N . GLU A 1 98 ? 5.594 7.005 35.548 1.00 14.01 74 GLU A N 1
ATOM 775 C CA . GLU A 1 98 ? 6.946 6.455 35.310 1.00 14.64 74 GLU A CA 1
ATOM 776 C C . GLU A 1 98 ? 7.199 6.023 33.868 1.00 13.66 74 GLU A C 1
ATOM 777 O O . GLU A 1 98 ? 8.170 5.297 33.601 1.00 15.30 74 GLU A O 1
ATOM 783 N N . LYS A 1 99 ? 6.374 6.523 32.935 1.00 12.53 75 LYS A N 1
ATOM 784 C CA A LYS A 1 99 ? 6.457 6.114 31.542 0.60 14.54 75 LYS A CA 1
ATOM 785 C CA B LYS A 1 99 ? 6.505 6.146 31.539 0.40 13.90 75 LYS A CA 1
ATOM 786 C C . LYS A 1 99 ? 6.470 7.335 30.602 1.00 13.19 75 LYS A C 1
ATOM 787 O O . LYS A 1 99 ? 7.374 7.490 29.792 1.00 14.97 75 LYS A O 1
ATOM 798 N N . TYR A 1 100 ? 5.418 8.153 30.674 1.00 12.50 76 TYR A N 1
ATOM 799 C CA . TYR A 1 100 ? 5.365 9.315 29.763 1.00 12.63 76 TYR A CA 1
ATOM 800 C C . TYR A 1 100 ? 4.512 10.439 30.289 1.00 12.04 76 TYR A C 1
ATOM 801 O O . TYR A 1 100 ? 3.660 10.228 31.158 1.00 11.27 76 TYR A O 1
ATOM 810 N N . LEU A 1 101 ? 4.780 11.632 29.750 1.00 11.24 77 LEU A N 1
ATOM 811 C CA . LEU A 1 101 ? 4.113 12.855 30.183 1.00 10.17 77 LEU A CA 1
ATOM 812 C C . LEU A 1 101 ? 4.046 13.797 29.007 1.00 9.35 77 LEU A C 1
ATOM 813 O O . LEU A 1 101 ? 5.083 14.122 28.431 1.00 10.70 77 LEU A O 1
ATOM 818 N N . GLY A 1 102 ? 2.832 14.223 28.647 1.00 9.17 78 GLY A N 1
ATOM 819 C CA . GLY A 1 102 ? 2.679 15.252 27.637 1.00 9.68 78 GLY A CA 1
ATOM 820 C C . GLY A 1 102 ? 2.091 16.485 28.292 1.00 10.31 78 GLY A C 1
ATOM 821 O O . GLY A 1 102 ? 1.195 16.386 29.117 1.00 10.56 78 GLY A O 1
ATOM 822 N N . VAL A 1 103 ? 2.611 17.646 27.928 1.00 9.02 79 VAL A N 1
ATOM 823 C CA . VAL A 1 103 ? 2.248 18.932 28.585 1.00 8.75 79 VAL A CA 1
ATOM 824 C C . VAL A 1 103 ? 2.049 20.022 27.555 1.00 10.03 79 VAL A C 1
ATOM 825 O O . VAL A 1 103 ? 2.793 20.090 26.579 1.00 9.54 79 VAL A O 1
ATOM 829 N N . THR A 1 104 ? 1.019 20.819 27.767 1.00 10.46 80 THR A N 1
ATOM 830 C CA A THR A 1 104 ? 0.850 21.951 26.865 0.60 12.46 80 THR A CA 1
ATOM 831 C CA B THR A 1 104 ? 0.743 22.021 27.031 0.40 11.11 80 THR A CA 1
ATOM 832 C C . THR A 1 104 ? 1.988 22.940 27.091 1.00 11.97 80 THR A C 1
ATOM 833 O O . THR A 1 104 ? 2.506 23.152 28.170 1.00 13.09 80 THR A O 1
ATOM 840 N N . TRP A 1 105 ? 2.454 23.494 25.978 1.00 12.77 81 TRP A N 1
ATOM 841 C CA . TRP A 1 105 ? 3.581 24.406 26.042 1.00 12.93 81 TRP A CA 1
ATOM 842 C C . TRP A 1 105 ? 3.412 25.508 24.992 1.00 14.32 81 TRP A C 1
ATOM 843 O O . TRP A 1 105 ? 3.473 25.222 23.795 1.00 13.43 81 TRP A O 1
ATOM 854 N N . ASP A 1 106 ? 3.167 26.739 25.443 1.00 15.86 82 ASP A N 1
ATOM 855 C CA . ASP A 1 106 ? 2.948 27.856 24.490 1.00 17.49 82 ASP A CA 1
ATOM 856 C C . ASP A 1 106 ? 1.706 27.357 23.682 1.00 17.06 82 ASP A C 1
ATOM 857 O O . ASP A 1 106 ? 0.698 26.857 24.254 1.00 17.91 82 ASP A O 1
ATOM 862 N N . THR A 1 107 ? 1.743 27.459 22.353 1.00 17.46 83 THR A N 1
ATOM 863 C CA . THR A 1 107 ? 0.603 26.998 21.542 1.00 17.14 83 THR A CA 1
ATOM 864 C C . THR A 1 107 ? 0.793 25.549 21.060 1.00 16.56 83 THR A C 1
ATOM 865 O O . THR A 1 107 ? 0.005 25.044 20.266 1.00 17.50 83 THR A O 1
ATOM 869 N N . GLY A 1 108 ? 1.851 24.878 21.537 1.00 13.68 84 GLY A N 1
ATOM 870 C CA . GLY A 1 108 ? 2.117 23.483 21.157 1.00 14.21 84 GLY A CA 1
ATOM 871 C C . GLY A 1 108 ? 2.175 22.553 22.359 1.00 12.51 84 GLY A C 1
ATOM 872 O O . GLY A 1 108 ? 1.459 22.745 23.338 1.00 12.45 84 GLY A O 1
ATOM 873 N N . ILE A 1 109 ? 3.032 21.532 22.235 1.00 11.62 85 ILE A N 1
ATOM 874 C CA A ILE A 1 109 ? 3.108 20.410 23.190 0.60 11.23 85 ILE A CA 1
ATOM 875 C CA B ILE A 1 109 ? 3.057 20.433 23.155 0.40 12.40 85 ILE A CA 1
ATOM 876 C C . ILE A 1 109 ? 4.531 19.993 23.378 1.00 11.17 85 ILE A C 1
ATOM 877 O O . ILE A 1 109 ? 5.314 20.004 22.436 1.00 11.89 85 ILE A O 1
ATOM 886 N N . ILE A 1 110 ? 4.884 19.648 24.613 1.00 10.19 86 ILE A N 1
ATOM 887 C CA . ILE A 1 110 ? 6.145 18.924 24.905 1.00 10.22 86 ILE A CA 1
ATOM 888 C C . ILE A 1 110 ? 5.790 17.541 25.414 1.00 9.57 86 ILE A C 1
ATOM 889 O O . ILE A 1 110 ? 4.710 17.324 26.044 1.00 10.87 86 ILE A O 1
ATOM 894 N N . TYR A 1 111 ? 6.679 16.579 25.163 1.00 10.24 87 TYR A N 1
ATOM 895 C CA . TYR A 1 111 ? 6.386 15.159 25.484 1.00 9.63 87 TYR A CA 1
ATOM 896 C C . TYR A 1 111 ? 7.664 14.504 25.967 1.00 9.68 87 TYR A C 1
ATOM 897 O O . TYR A 1 111 ? 8.705 14.611 25.300 1.00 11.01 87 TYR A O 1
ATOM 906 N N . PHE A 1 112 ? 7.572 13.864 27.144 1.00 9.85 88 PHE A N 1
ATOM 907 C CA . PHE A 1 112 ? 8.689 13.140 27.767 1.00 9.90 88 PHE A CA 1
ATOM 908 C C . PHE A 1 112 ? 8.346 11.655 27.728 1.00 10.51 88 PHE A C 1
ATOM 909 O O . PHE A 1 112 ? 7.315 11.246 28.228 1.00 12.46 88 PHE A O 1
ATOM 917 N N . ASP A 1 113 ? 9.246 10.862 27.174 1.00 10.81 89 ASP A N 1
ATOM 918 C CA . ASP A 1 113 ? 9.083 9.407 27.084 1.00 11.72 89 ASP A CA 1
ATOM 919 C C . ASP A 1 113 ? 10.292 8.750 27.749 1.00 11.34 89 ASP A C 1
ATOM 920 O O . ASP A 1 113 ? 11.442 8.946 27.323 1.00 12.70 89 ASP A O 1
ATOM 925 N N . LEU A 1 114 ? 10.033 8.045 28.842 1.00 12.00 90 LEU A N 1
ATOM 926 C CA A LEU A 1 114 ? 11.116 7.467 29.625 0.60 12.11 90 LEU A CA 1
ATOM 927 C CA B LEU A 1 114 ? 11.133 7.458 29.607 0.40 11.86 90 LEU A CA 1
ATOM 928 C C . LEU A 1 114 ? 11.330 6.026 29.148 1.00 13.20 90 LEU A C 1
ATOM 929 O O . LEU A 1 114 ? 10.525 5.181 29.438 1.00 14.78 90 LEU A O 1
ATOM 938 N N . LYS A 1 115 ? 12.395 5.807 28.405 1.00 12.54 91 LYS A N 1
ATOM 939 C CA A LYS A 1 115 ? 12.676 4.480 27.853 0.60 13.93 91 LYS A CA 1
ATOM 940 C CA B LYS A 1 115 ? 12.705 4.488 27.850 0.40 13.17 91 LYS A CA 1
ATOM 941 C C . LYS A 1 115 ? 13.790 3.813 28.680 1.00 14.48 91 LYS A C 1
ATOM 942 O O . LYS A 1 115 ? 14.906 4.296 28.740 1.00 16.23 91 LYS A O 1
ATOM 953 N N . GLU A 1 116 ? 13.493 2.683 29.320 1.00 14.56 92 GLU A N 1
ATOM 954 C CA . GLU A 1 116 ? 14.516 1.981 30.127 1.00 15.74 92 GLU A CA 1
ATOM 955 C C . GLU A 1 116 ? 15.565 1.394 29.200 1.00 14.72 92 GLU A C 1
ATOM 956 O O . GLU A 1 116 ? 15.206 0.696 28.199 1.00 16.84 92 GLU A O 1
ATOM 962 N N . GLN A 1 117 ? 16.852 1.643 29.492 1.00 15.66 93 GLN A N 1
ATOM 963 C CA . GLN A 1 117 ? 17.927 1.037 28.701 1.00 17.26 93 GLN A CA 1
ATOM 964 C C . GLN A 1 117 ? 18.495 -0.117 29.508 1.00 17.91 93 GLN A C 1
ATOM 965 O O . GLN A 1 117 ? 18.892 -1.121 28.931 1.00 20.04 93 GLN A O 1
ATOM 971 N N . ALA A 1 118 ? 18.547 0.066 30.826 1.00 17.82 94 ALA A N 1
ATOM 972 C CA . ALA A 1 118 ? 19.077 -0.914 31.823 1.00 19.04 94 ALA A CA 1
ATOM 973 C C . ALA A 1 118 ? 18.480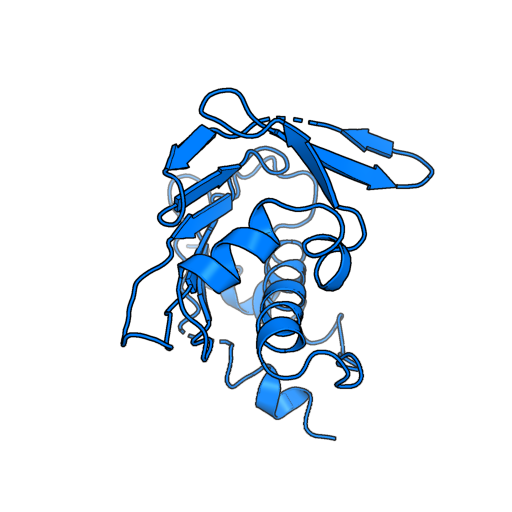 -0.522 33.177 1.00 20.78 94 ALA A C 1
ATOM 974 O O . ALA A 1 118 ? 17.808 0.504 33.274 1.00 20.18 94 ALA A O 1
ATOM 976 N N . PRO A 1 119 ? 18.644 -1.367 34.239 1.00 21.12 95 PRO A N 1
ATOM 977 C CA . PRO A 1 119 ? 17.886 -1.050 35.486 1.00 20.50 95 PRO A CA 1
ATOM 978 C C . PRO A 1 119 ? 18.151 0.372 36.046 1.00 20.26 95 PRO A C 1
ATOM 979 O O . PRO A 1 119 ? 17.286 1.001 36.715 1.00 21.08 95 PRO A O 1
ATOM 983 N N . HIS A 1 120 ? 19.354 0.855 35.777 1.00 18.22 96 HIS A N 1
ATOM 984 C CA . HIS A 1 120 ? 19.774 2.180 36.249 1.00 18.02 96 HIS A CA 1
ATOM 985 C C . HIS A 1 120 ? 20.219 3.078 35.105 1.00 17.34 96 HIS A C 1
ATOM 986 O O . HIS A 1 120 ? 21.029 3.980 35.300 1.00 17.50 96 HIS A O 1
ATOM 993 N N . GLN A 1 121 ? 19.653 2.842 33.910 1.00 15.78 97 GLN A N 1
ATOM 994 C CA . GLN A 1 121 ? 19.964 3.700 32.779 1.00 16.45 97 GLN A CA 1
ATOM 995 C C . GLN A 1 121 ? 18.722 3.967 31.989 1.00 15.05 97 GLN A C 1
ATOM 996 O O . GLN A 1 121 ? 18.012 3.044 31.627 1.00 16.30 97 GLN A O 1
ATOM 1002 N N . THR A 1 122 ? 18.450 5.239 31.713 1.00 14.01 98 THR A N 1
ATOM 1003 C CA . THR A 1 122 ? 17.239 5.598 31.008 1.00 13.75 98 THR A CA 1
ATOM 1004 C C . THR A 1 122 ? 17.600 6.442 29.804 1.00 12.44 98 THR A C 1
ATOM 1005 O O . THR A 1 122 ? 18.539 7.224 29.857 1.00 12.96 98 THR A O 1
ATOM 1009 N N . LEU A 1 123 ? 16.848 6.282 28.718 1.00 12.26 99 LEU A N 1
ATOM 1010 C CA A LEU A 1 123 ? 16.905 7.224 27.618 0.60 12.68 99 LEU A CA 1
ATOM 1011 C CA B LEU A 1 123 ? 16.904 7.219 27.616 0.40 13.34 99 LEU A CA 1
ATOM 1012 C C . LEU A 1 123 ? 15.648 8.048 27.707 1.00 13.06 99 LEU A C 1
ATOM 1013 O O . LEU A 1 123 ? 14.541 7.549 27.489 1.00 14.46 99 LEU A O 1
ATOM 1022 N N . LEU A 1 124 ? 15.833 9.318 28.049 1.00 11.82 100 LEU A N 1
ATOM 1023 C CA . LEU A 1 124 ? 14.695 10.240 28.100 1.00 12.81 100 LEU A CA 1
ATOM 1024 C C . LEU A 1 124 ? 14.571 10.796 26.692 1.00 13.07 100 LEU A C 1
ATOM 1025 O O . LEU A 1 124 ? 15.502 11.449 26.217 1.00 13.12 100 LEU A O 1
ATOM 1030 N N . VAL A 1 125 ? 13.445 10.503 26.028 1.00 12.09 101 VAL A N 1
ATOM 1031 C CA . VAL A 1 125 ? 13.200 10.965 24.672 1.00 12.57 101 VAL A CA 1
ATOM 1032 C C . VAL A 1 125 ? 12.236 12.148 24.804 1.00 12.49 101 VAL A C 1
ATOM 1033 O O . VAL A 1 125 ? 11.099 12.021 25.295 1.00 12.13 101 VAL A O 1
ATOM 1037 N N . PHE A 1 126 ? 12.699 13.311 24.385 1.00 11.33 102 PHE A N 1
ATOM 1038 C CA . PHE A 1 126 ? 11.910 14.553 24.449 1.00 10.90 102 PHE A CA 1
ATOM 1039 C C . PHE A 1 126 ? 11.429 14.875 23.042 1.00 11.36 102 PHE A C 1
ATOM 1040 O O . PHE A 1 126 ? 12.226 14.828 22.087 1.00 12.62 102 PHE A O 1
ATOM 1048 N N . SER A 1 127 ? 10.146 15.204 22.893 1.00 9.92 103 SER A N 1
ATOM 1049 C CA . SER A 1 127 ? 9.698 15.672 21.582 1.00 11.33 103 SER A CA 1
ATOM 1050 C C . SER A 1 127 ? 8.717 16.829 21.738 1.00 10.50 103 SER A C 1
ATOM 1051 O O . SER A 1 127 ? 8.157 17.038 22.851 1.00 10.63 103 SER A O 1
ATOM 1054 N N . GLU A 1 128 ? 8.638 17.675 20.700 1.00 10.27 104 GLU A N 1
ATOM 1055 C CA . GLU A 1 128 ? 7.883 18.916 20.855 1.00 10.10 104 GLU A CA 1
ATOM 1056 C C . GLU A 1 128 ? 7.255 19.314 19.530 1.00 9.86 104 GLU A C 1
ATOM 1057 O O . GLU A 1 128 ? 7.869 19.133 18.463 1.00 10.60 104 GLU A O 1
ATOM 1063 N N . SER A 1 129 ? 6.040 19.872 19.612 1.00 10.89 105 SER A N 1
ATOM 1064 C CA A SER A 1 129 ? 5.324 20.441 18.438 0.70 11.75 105 SER A CA 1
ATOM 1065 C CA B SER A 1 129 ? 5.406 20.440 18.430 0.30 11.49 105 SER A CA 1
ATOM 1066 C C . SER A 1 129 ? 5.328 21.944 18.620 1.00 12.00 105 SER A C 1
ATOM 1067 O O . SER A 1 129 ? 4.870 22.432 19.676 1.00 13.23 105 SER A O 1
ATOM 1072 N N . LEU A 1 130 ? 5.799 22.665 17.606 1.00 11.61 106 LEU A N 1
ATOM 1073 C CA . LEU A 1 130 ? 5.864 24.134 17.621 1.00 12.44 106 LEU A CA 1
ATOM 1074 C C . LEU A 1 130 ? 5.161 24.718 16.403 1.00 14.61 106 LEU A C 1
ATOM 1075 O O . LEU A 1 130 ? 5.747 24.862 15.328 1.00 13.62 106 LEU A O 1
ATOM 1080 N N . PRO A 1 131 ? 3.876 24.997 16.569 1.00 13.44 107 PRO A N 1
ATOM 1081 C CA . PRO A 1 131 ? 3.131 25.590 15.451 1.00 15.16 107 PRO A CA 1
ATOM 1082 C C . PRO A 1 131 ? 3.648 26.974 15.126 1.00 17.37 107 PRO A C 1
ATOM 1083 O O . PRO A 1 131 ? 4.395 27.587 15.922 1.00 16.84 107 PRO A O 1
ATOM 1087 N N . GLU A 1 132 ? 3.239 27.436 13.944 1.00 19.80 108 GLU A N 1
ATOM 1088 C CA A GLU A 1 132 ? 3.730 28.714 13.422 0.60 21.02 108 GLU A CA 1
ATOM 1089 C CA B GLU A 1 132 ? 3.683 28.725 13.401 0.40 21.12 108 GLU A CA 1
ATOM 1090 C C . GLU A 1 132 ? 3.329 29.922 14.285 1.00 21.18 108 GLU A C 1
ATOM 1091 O O . GLU A 1 132 ? 4.040 30.951 14.270 1.00 22.53 108 GLU A O 1
ATOM 1102 N N . ASN A 1 133 ? 2.231 29.787 15.061 1.00 20.11 109 ASN A N 1
ATOM 1103 C CA . ASN A 1 133 ? 1.815 30.866 15.972 1.00 20.33 109 ASN A CA 1
ATOM 1104 C C . ASN A 1 133 ? 2.498 30.877 17.353 1.00 19.86 109 ASN A C 1
ATOM 1105 O O . ASN A 1 133 ? 2.133 31.670 18.226 1.00 20.12 109 ASN A O 1
ATOM 1110 N N . PHE A 1 134 ? 3.531 30.034 17.528 1.00 19.02 110 PHE A N 1
ATOM 1111 C CA . PHE A 1 134 ? 4.301 30.078 18.758 1.00 18.63 110 PHE A CA 1
ATOM 1112 C C . PHE A 1 134 ? 4.667 31.503 19.077 1.00 20.00 110 PHE A C 1
ATOM 1113 O O . PHE A 1 134 ? 5.128 32.251 18.197 1.00 21.43 110 PHE A O 1
ATOM 1121 N N . THR A 1 135 ? 4.506 31.878 20.336 1.00 21.30 111 THR A N 1
ATOM 1122 C CA . THR A 1 135 ? 4.807 33.238 20.756 1.00 25.08 111 THR A CA 1
ATOM 1123 C C . THR A 1 135 ? 6.311 33.534 20.864 1.00 25.69 111 THR A C 1
ATOM 1124 O O . THR A 1 135 ? 6.747 34.639 20.548 1.00 29.92 111 THR A O 1
ATOM 1128 N N . THR A 1 136 ? 7.107 32.560 21.274 1.00 24.74 112 THR A N 1
ATOM 1129 C CA . THR A 1 136 ? 8.573 32.692 21.357 1.00 22.84 112 THR A CA 1
ATOM 1130 C C . THR A 1 136 ? 9.131 32.249 19.985 1.00 20.55 112 THR A C 1
ATOM 1131 O O . THR A 1 136 ? 8.628 31.266 19.421 1.00 20.67 112 THR A O 1
ATOM 1135 N N . PRO A 1 137 ? 10.185 32.912 19.461 1.00 18.12 113 PRO A N 1
ATOM 1136 C CA . PRO A 1 137 ? 10.766 32.363 18.205 1.00 16.73 113 PRO A CA 1
ATOM 1137 C C . PRO A 1 137 ? 11.139 30.894 18.422 1.00 15.94 113 PRO A C 1
ATOM 1138 O O . PRO A 1 137 ? 11.708 30.547 19.460 1.00 15.57 113 PRO A O 1
ATOM 1142 N N . ARG A 1 138 ? 10.742 30.054 17.489 1.00 13.07 114 ARG A N 1
ATOM 1143 C CA . ARG A 1 138 ? 10.837 28.599 17.744 1.00 13.71 114 ARG A CA 1
ATOM 1144 C C . ARG A 1 138 ? 12.239 28.107 17.986 1.00 13.21 114 ARG A C 1
ATOM 1145 O O . ARG A 1 138 ? 12.423 27.208 18.812 1.00 13.05 114 ARG A O 1
ATOM 1153 N N . HIS A 1 139 ? 13.239 28.685 17.289 1.00 12.72 115 HIS A N 1
ATOM 1154 C CA . HIS A 1 139 ? 14.600 28.216 17.509 1.00 12.40 115 HIS A CA 1
ATOM 1155 C C . HIS A 1 139 ? 15.087 28.588 18.926 1.00 13.83 115 HIS A C 1
ATOM 1156 O O . HIS A 1 139 ? 15.966 27.912 19.506 1.00 14.28 115 HIS A O 1
ATOM 1163 N N . LYS A 1 140 ? 14.563 29.688 19.478 1.00 13.64 116 LYS A N 1
ATOM 1164 C CA A LYS A 1 140 ? 14.947 30.067 20.845 0.60 14.37 116 LYS A CA 1
ATOM 1165 C CA B LYS A 1 140 ? 14.922 30.103 20.824 0.40 13.94 116 LYS A CA 1
ATOM 1166 C C . LYS A 1 140 ? 14.294 29.162 21.863 1.00 13.86 116 LYS A C 1
ATOM 1167 O O . LYS A 1 140 ? 14.894 28.846 22.895 1.00 14.13 116 LYS A O 1
ATOM 1178 N N . ASP A 1 141 ? 13.075 28.720 21.585 1.00 13.11 117 ASP A N 1
ATOM 1179 C CA . ASP A 1 141 ? 12.408 27.812 22.517 1.00 11.94 117 ASP A CA 1
ATOM 1180 C C . ASP A 1 141 ? 13.124 26.471 22.515 1.00 10.56 117 ASP A C 1
ATOM 1181 O O . ASP A 1 141 ? 13.375 25.923 23.616 1.00 11.17 117 ASP A O 1
ATOM 1186 N N . ILE A 1 142 ? 13.474 25.937 21.319 1.00 11.16 118 ILE A N 1
ATOM 1187 C CA . ILE A 1 142 ? 14.257 24.702 21.216 1.00 11.44 118 ILE A CA 1
ATOM 1188 C C . ILE A 1 142 ? 15.615 24.814 21.915 1.00 11.87 118 ILE A C 1
ATOM 1189 O O . ILE A 1 142 ? 16.012 23.878 22.651 1.00 12.70 118 ILE A O 1
ATOM 1194 N N . ALA A 1 143 ? 16.313 25.944 21.736 1.00 11.50 119 ALA A N 1
ATOM 1195 C CA . ALA A 1 143 ? 17.591 26.163 22.428 1.00 11.81 119 ALA A CA 1
ATOM 1196 C C . ALA A 1 143 ? 17.355 26.081 23.923 1.00 11.62 119 ALA A C 1
ATOM 1197 O O . ALA A 1 143 ? 18.115 25.443 24.646 1.00 12.41 119 ALA A O 1
ATOM 1199 N N . GLY A 1 144 ? 16.283 26.724 24.406 1.00 11.38 120 GLY A N 1
ATOM 1200 C CA . GLY A 1 144 ? 16.002 26.691 25.853 1.00 11.29 120 GLY A CA 1
ATOM 1201 C C . GLY A 1 144 ? 15.784 25.270 26.365 1.00 9.48 120 GLY A C 1
ATOM 1202 O O . GLY A 1 144 ? 16.293 24.890 27.416 1.00 11.66 120 GLY A O 1
ATOM 1203 N N . TRP A 1 145 ? 15.007 24.468 25.620 1.00 10.14 121 TRP A N 1
ATOM 1204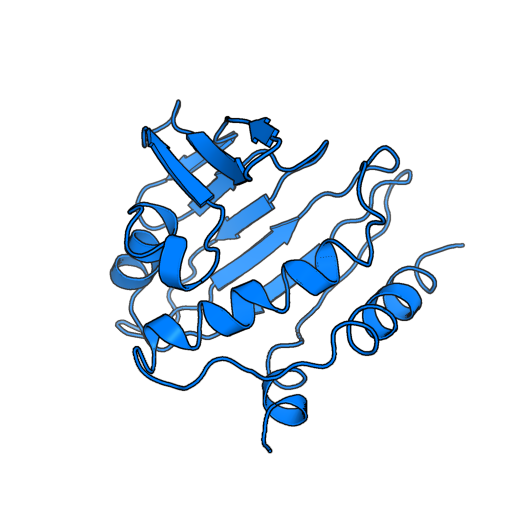 C CA . TRP A 1 145 ? 14.807 23.084 26.026 1.00 10.20 121 TRP A CA 1
ATOM 1205 C C . TRP A 1 145 ? 16.099 22.281 26.009 1.00 10.90 121 TRP A C 1
ATOM 1206 O O . TRP A 1 145 ? 16.338 21.479 26.922 1.00 11.72 121 TRP A O 1
ATOM 1217 N N . SER A 1 146 ? 16.943 22.482 24.998 1.00 12.04 122 SER A N 1
ATOM 1218 C CA A SER A 1 146 ? 18.193 21.725 24.951 0.60 11.31 122 SER A CA 1
ATOM 1219 C CA B SER A 1 146 ? 18.225 21.764 24.923 0.40 11.10 122 SER A CA 1
ATOM 1220 C C . SER A 1 146 ? 19.034 22.015 26.197 1.00 11.17 122 SER A C 1
ATOM 1221 O O . SER A 1 146 ? 19.635 21.081 26.783 1.00 11.10 122 SER A O 1
ATOM 1226 N N . ILE A 1 147 ? 19.035 23.292 26.627 1.00 10.72 123 ILE A N 1
ATOM 1227 C CA . ILE A 1 147 ? 19.824 23.723 27.785 1.00 11.62 123 ILE A CA 1
ATOM 1228 C C . ILE A 1 147 ? 19.243 23.128 29.068 1.00 10.90 123 ILE A C 1
ATOM 1229 O O . ILE A 1 147 ? 19.996 22.596 29.920 1.00 11.90 123 ILE A O 1
ATOM 1234 N N . VAL A 1 148 ? 17.916 23.255 29.261 1.00 10.19 124 VAL A N 1
ATOM 1235 C CA . VAL A 1 148 ? 17.409 22.743 30.535 1.00 10.14 124 VAL A CA 1
ATOM 1236 C C . VAL A 1 148 ? 17.428 21.217 30.583 1.00 9.64 124 VAL A C 1
ATOM 1237 O O . VAL A 1 148 ? 17.568 20.656 31.684 1.00 10.27 124 VAL A O 1
ATOM 1241 N N . LEU A 1 149 ? 17.281 20.543 29.439 1.00 9.77 125 LEU A N 1
ATOM 1242 C CA . LEU A 1 149 ? 17.424 19.065 29.442 1.00 10.14 125 LEU A CA 1
ATOM 1243 C C . LEU A 1 149 ? 18.842 18.644 29.789 1.00 10.51 125 LEU A C 1
ATOM 1244 O O . LEU A 1 149 ? 19.031 17.590 30.421 1.00 10.61 125 LEU A O 1
ATOM 1249 N N . ASN A 1 150 ? 19.837 19.419 29.327 1.00 9.94 126 ASN A N 1
ATOM 1250 C CA . ASN A 1 150 ? 21.195 19.154 29.776 1.00 10.12 126 ASN A CA 1
ATOM 1251 C C . ASN A 1 150 ? 21.309 19.322 31.278 1.00 10.44 126 ASN A C 1
ATOM 1252 O O . ASN A 1 150 ? 22.065 18.560 31.952 1.00 12.21 126 ASN A O 1
ATOM 1257 N N . ARG A 1 151 ? 20.679 20.393 31.806 1.00 9.53 127 ARG A N 1
ATOM 1258 C CA . ARG A 1 151 ? 20.715 20.555 33.265 1.00 9.21 127 ARG A CA 1
ATOM 1259 C C . ARG A 1 151 ? 20.004 19.391 33.970 1.00 10.77 127 ARG A C 1
ATOM 1260 O O . ARG A 1 151 ? 20.445 18.963 35.049 1.00 11.86 127 ARG A O 1
ATOM 1268 N N . LEU A 1 152 ? 18.880 18.912 33.426 1.00 10.21 128 LEU A N 1
ATOM 1269 C CA . LEU A 1 152 ? 18.218 17.764 34.064 1.00 10.98 128 LEU A CA 1
ATOM 1270 C C . LEU A 1 152 ? 19.156 16.557 34.178 1.00 11.15 128 LEU A C 1
ATOM 1271 O O . LEU A 1 152 ? 19.287 15.953 35.241 1.00 11.96 128 LEU A O 1
ATOM 1276 N N . LYS A 1 153 ? 19.847 16.213 33.085 1.00 11.55 129 LYS A N 1
ATOM 1277 C CA A LYS A 1 153 ? 20.794 15.105 33.147 0.60 11.39 129 LYS A CA 1
ATOM 1278 C CA B LYS A 1 153 ? 20.779 15.096 33.163 0.40 11.54 129 LYS A CA 1
ATOM 1279 C C . LYS A 1 153 ? 21.851 15.368 34.233 1.00 12.10 129 LYS A C 1
ATOM 1280 O O . LYS A 1 153 ? 22.169 14.485 35.025 1.00 11.77 129 LYS A O 1
ATOM 1291 N N . GLN A 1 154 ? 22.373 16.581 34.248 1.00 11.57 130 GLN A N 1
ATOM 1292 C CA . GLN A 1 154 ? 23.422 16.920 35.195 1.00 13.15 130 GLN A CA 1
ATOM 1293 C C . GLN A 1 154 ? 22.956 16.820 36.637 1.00 12.39 130 GLN A C 1
ATOM 1294 O O . GLN A 1 154 ? 23.728 16.339 37.487 1.00 15.85 130 GLN A O 1
ATOM 1300 N N . VAL A 1 155 ? 21.780 17.353 36.952 1.00 12.78 131 VAL A N 1
ATOM 1301 C CA . VAL A 1 155 ? 21.327 17.322 38.354 1.00 13.70 131 VAL A CA 1
ATOM 1302 C C . VAL A 1 155 ? 20.965 15.918 38.816 1.00 13.10 131 VAL A C 1
ATOM 1303 O O . VAL A 1 155 ? 21.069 15.611 40.021 1.00 14.85 131 VAL A O 1
ATOM 1307 N N . VAL A 1 156 ? 20.491 15.082 37.895 1.00 12.80 132 VAL A N 1
ATOM 1308 C CA . VAL A 1 156 ? 20.172 13.686 38.278 1.00 13.03 132 VAL A CA 1
ATOM 1309 C C . VAL A 1 156 ? 21.487 12.933 38.533 1.00 14.57 132 VAL A C 1
ATOM 1310 O O . VAL A 1 156 ? 21.606 12.221 39.542 1.00 17.52 132 VAL A O 1
ATOM 1314 N N . GLU A 1 157 ? 22.492 13.108 37.663 1.00 15.45 133 GLU A N 1
ATOM 1315 C CA . GLU A 1 157 ? 23.732 12.333 37.786 1.00 16.53 133 GLU A CA 1
ATOM 1316 C C . GLU A 1 157 ? 24.697 12.904 38.800 1.00 18.72 133 GLU A C 1
ATOM 1317 O O . GLU A 1 157 ? 25.406 12.163 39.483 1.00 20.21 133 GLU A O 1
ATOM 1323 N N . THR A 1 158 ? 24.782 14.225 38.863 1.00 19.80 134 THR A N 1
ATOM 1324 C CA . THR A 1 158 ? 25.769 14.909 39.705 1.00 23.45 134 THR A CA 1
ATOM 1325 C C . THR A 1 158 ? 25.092 16.108 40.372 1.00 25.43 134 THR A C 1
ATOM 1326 O O . THR A 1 158 ? 25.326 17.235 39.950 1.00 25.56 134 THR A O 1
ATOM 1330 N N . PRO A 1 159 ? 24.249 15.854 41.399 1.00 27.69 135 PRO A N 1
ATOM 1331 C CA . PRO A 1 159 ? 23.381 16.840 42.069 1.00 29.81 135 PRO A CA 1
ATOM 1332 C C . PRO A 1 159 ? 24.029 18.176 42.477 1.00 32.06 135 PRO A C 1
ATOM 1333 O O . PRO A 1 159 ? 23.336 19.211 42.479 1.00 33.36 135 PRO A O 1
ATOM 1337 N N . ASP A 1 160 ? 25.326 18.189 42.763 1.00 33.32 136 ASP A N 1
ATOM 1338 C CA . ASP A 1 160 ? 25.986 19.479 43.031 1.00 35.02 136 ASP A CA 1
ATOM 1339 C C . ASP A 1 160 ? 27.061 19.915 42.040 1.00 35.24 136 ASP A C 1
ATOM 1340 O O . ASP A 1 160 ? 27.961 20.698 42.394 1.00 35.20 136 ASP A O 1
ATOM 1345 N N . ALA A 1 161 ? 26.962 19.442 40.798 1.00 34.06 137 ALA A N 1
ATOM 1346 C CA . ALA A 1 161 ? 27.819 19.965 39.742 1.00 34.25 137 ALA A CA 1
ATOM 1347 C C . ALA A 1 161 ? 27.431 21.421 39.537 1.00 33.54 137 ALA A C 1
ATOM 1348 O O . ALA A 1 161 ? 26.265 21.790 39.725 1.00 33.65 137 ALA A O 1
ATOM 1350 N N . ALA A 1 162 ? 28.413 22.251 39.203 1.00 33.26 138 ALA A N 1
ATOM 1351 C CA . ALA A 1 162 ? 28.145 23.656 38.890 1.00 33.24 138 ALA A CA 1
ATOM 1352 C C . ALA A 1 162 ? 27.288 23.708 37.627 1.00 32.46 138 ALA A C 1
ATOM 1353 O O . ALA A 1 162 ? 27.529 22.938 36.689 1.00 31.83 138 ALA A O 1
ATOM 1355 N N . PRO A 1 163 ? 26.278 24.594 37.596 1.00 32.17 139 PRO A N 1
ATOM 1356 C CA . PRO A 1 163 ? 25.561 24.758 36.324 1.00 31.36 139 PRO A CA 1
ATOM 1357 C C . PRO A 1 163 ? 26.474 25.115 35.143 1.00 30.68 139 PRO A C 1
ATOM 1358 O O . PRO A 1 163 ? 27.551 25.691 35.306 1.00 30.58 139 PRO A O 1
ATOM 1362 N N . GLU A 1 164 ? 26.040 24.753 33.949 1.00 29.43 140 GLU A N 1
ATOM 1363 C CA . GLU A 1 164 ? 26.822 25.063 32.772 1.00 28.69 140 GLU A CA 1
ATOM 1364 C C A GLU A 1 164 ? 26.769 26.519 32.343 0.50 29.45 140 GLU A C 1
ATOM 1365 C C B GLU A 1 164 ? 26.789 26.585 32.578 0.50 29.98 140 GLU A C 1
ATOM 1366 O O A GLU A 1 164 ? 25.682 27.033 32.028 0.50 28.56 140 GLU A O 1
ATOM 1367 O O B GLU A 1 164 ? 25.765 27.237 32.815 0.50 30.78 140 GLU A O 1
ATOM 1373 N N . LYS A 1 165 ? 27.944 27.150 32.254 1.00 30.68 141 LYS A N 1
ATOM 1374 C CA . LYS A 1 165 ? 28.048 28.533 31.813 1.00 32.76 141 LYS A CA 1
ATOM 1375 C C . LYS A 1 165 ? 27.915 28.510 30.294 1.00 32.97 141 LYS A C 1
ATOM 1376 O O . LYS A 1 165 ? 28.921 28.456 29.577 1.00 33.76 141 LYS A O 1
ATOM 1382 N N . ILE A 1 166 ? 26.692 28.541 29.793 1.00 32.97 142 ILE A N 1
ATOM 1383 C CA . ILE A 1 166 ? 26.545 28.345 28.358 1.00 33.22 142 ILE A CA 1
ATOM 1384 C C . ILE A 1 166 ? 26.436 29.663 27.626 1.00 32.00 142 ILE A C 1
ATOM 1385 O O . ILE A 1 166 ? 26.164 30.719 28.202 1.00 32.37 142 ILE A O 1
ATOM 1390 N N . ASP A 1 167 ? 26.710 29.570 26.349 1.00 30.60 143 ASP A N 1
ATOM 1391 C CA . ASP A 1 167 ? 26.648 30.682 25.457 1.00 29.94 143 ASP A CA 1
ATOM 1392 C C . ASP A 1 167 ? 25.299 30.646 24.735 1.00 28.72 143 ASP A C 1
ATOM 1393 O O . ASP A 1 167 ? 25.205 30.033 23.664 1.00 28.74 143 ASP A O 1
ATOM 1398 N N . PHE A 1 168 ? 24.275 31.275 25.324 1.00 28.68 144 PHE A N 1
ATOM 1399 C CA A PHE A 1 168 ? 22.903 31.242 24.781 0.50 28.52 144 PHE A CA 1
ATOM 1400 C CA B PHE A 1 168 ? 22.939 31.179 24.753 0.50 28.45 144 PHE A CA 1
ATOM 1401 C C . PHE A 1 168 ? 22.847 31.710 23.321 1.00 27.87 144 PHE A C 1
ATOM 1402 O O . PHE A 1 168 ? 22.281 31.042 22.466 1.00 25.44 144 PHE A O 1
ATOM 1417 N N . PRO A 1 169 ? 23.417 32.910 23.022 1.00 26.91 145 PRO A N 1
ATOM 1418 C CA . PRO A 1 169 ? 23.346 33.316 21.606 1.00 26.66 145 PRO A CA 1
ATOM 1419 C C . PRO A 1 169 ? 23.911 32.301 20.604 1.00 25.40 145 PRO A C 1
ATOM 1420 O O . PRO A 1 169 ? 23.352 32.129 19.513 1.00 24.71 145 PRO A O 1
ATOM 1424 N N . GLN A 1 170 ? 24.975 31.605 20.985 1.00 24.23 146 GLN A N 1
ATOM 1425 C CA . GLN A 1 170 ? 25.610 30.629 20.120 1.00 23.81 146 GLN A CA 1
ATOM 1426 C C . GLN A 1 170 ? 24.685 29.402 19.878 1.00 22.09 146 GLN A C 1
ATOM 1427 O O . GLN A 1 170 ? 24.506 28.923 18.750 1.00 21.35 146 GLN A O 1
ATOM 1433 N N . ILE A 1 171 ? 24.110 28.921 20.960 1.00 21.07 147 ILE A N 1
ATOM 1434 C CA . ILE A 1 171 ? 23.146 27.827 20.888 1.00 18.10 147 ILE A CA 1
ATOM 1435 C C . ILE A 1 171 ? 21.909 28.259 20.089 1.00 17.53 147 ILE A C 1
ATOM 1436 O O . ILE A 1 171 ? 21.444 27.503 19.231 1.00 17.03 147 ILE A O 1
ATOM 1441 N N . GLU A 1 172 ? 21.418 29.481 20.348 1.00 18.25 148 GLU A N 1
ATOM 1442 C CA A GLU A 1 172 ? 20.241 29.962 19.626 0.50 17.58 148 GLU A CA 1
ATOM 1443 C CA B GLU A 1 172 ? 20.257 30.017 19.633 0.50 18.09 148 GLU A CA 1
ATOM 1444 C C . GLU A 1 172 ? 20.518 30.041 18.119 1.00 18.11 148 GLU A C 1
ATOM 1445 O O . GLU A 1 172 ? 19.675 29.636 17.319 1.00 16.90 148 GLU A O 1
ATOM 1456 N N . ASN A 1 173 ? 21.707 30.506 17.726 1.00 17.81 149 ASN A N 1
ATOM 1457 C CA . ASN A 1 173 ? 22.095 30.520 16.330 1.00 17.24 149 ASN A CA 1
ATOM 1458 C C . ASN A 1 173 ? 22.195 29.104 15.704 1.00 16.03 149 ASN A C 1
ATOM 1459 O O . ASN A 1 173 ? 21.760 28.877 14.554 1.00 16.07 149 ASN A O 1
ATOM 1464 N N . HIS A 1 174 ? 22.742 28.156 16.468 1.00 15.04 150 HIS A N 1
ATOM 1465 C CA . HIS A 1 174 ? 22.769 26.788 15.981 1.00 14.32 150 HIS A CA 1
ATOM 1466 C C . HIS A 1 174 ? 21.383 26.292 15.605 1.00 13.27 150 HIS A C 1
ATOM 1467 O O . HIS A 1 174 ? 21.178 25.724 14.536 1.00 13.12 150 HIS A O 1
ATOM 1474 N N . TYR A 1 175 ? 20.418 26.547 16.486 1.00 12.22 151 TYR A N 1
ATOM 1475 C CA . TYR A 1 175 ? 19.075 26.104 16.204 1.00 10.89 151 TYR A CA 1
ATOM 1476 C C . TYR A 1 175 ? 18.379 26.920 15.130 1.00 10.93 151 TYR A C 1
ATOM 1477 O O . TYR A 1 175 ? 17.581 26.364 14.369 1.00 11.32 151 TYR A O 1
ATOM 1486 N N . LEU A 1 176 ? 18.729 28.203 15.021 1.00 11.81 152 LEU A N 1
ATOM 1487 C CA . LEU A 1 176 ? 18.233 29.001 13.908 1.00 12.98 152 LEU A CA 1
ATOM 1488 C C . LEU A 1 176 ? 18.644 28.338 12.579 1.00 11.94 152 LEU A C 1
ATOM 1489 O O . LEU A 1 176 ? 17.834 28.241 11.678 1.00 12.42 152 LEU A O 1
ATOM 1494 N N . GLU A 1 177 ? 19.917 27.915 12.475 1.00 11.41 153 GLU A N 1
ATOM 1495 C CA . GLU A 1 177 ? 20.385 27.331 11.202 1.00 13.20 153 GLU A CA 1
ATOM 1496 C C . GLU A 1 177 ? 19.682 25.983 10.941 1.00 12.02 153 GLU A C 1
ATOM 1497 O O . GLU A 1 177 ? 19.335 25.648 9.785 1.00 13.65 153 GLU A O 1
ATOM 1503 N N . LYS A 1 178 ? 19.452 25.199 12.009 1.00 12.04 154 LYS A N 1
ATOM 1504 C CA . LYS A 1 178 ? 18.736 23.915 11.816 1.00 10.98 154 LYS A CA 1
ATOM 1505 C C . LYS A 1 178 ? 17.326 24.185 11.258 1.00 11.80 154 LYS A C 1
ATOM 1506 O O . LYS A 1 178 ? 16.885 23.478 10.362 1.00 13.03 154 LYS A O 1
ATOM 1512 N N . LEU A 1 179 ? 16.610 25.164 11.835 1.00 11.53 155 LEU A N 1
ATOM 1513 C CA . LEU A 1 179 ? 15.225 25.401 11.395 1.00 12.26 155 LEU A CA 1
ATOM 1514 C C . LEU A 1 179 ? 15.168 26.043 10.001 1.00 12.78 155 LEU A C 1
ATOM 1515 O O . LEU A 1 179 ? 14.276 25.758 9.205 1.00 14.33 155 LEU A O 1
ATOM 1520 N N . THR A 1 180 ? 16.110 26.924 9.738 1.00 13.74 156 THR A N 1
ATOM 1521 C CA A THR A 1 180 ? 16.154 27.603 8.481 0.50 15.83 156 THR A CA 1
ATOM 1522 C CA B THR A 1 180 ? 16.163 27.598 8.428 0.50 13.99 156 THR A CA 1
ATOM 1523 C C . THR A 1 180 ? 16.366 26.556 7.359 1.00 15.51 156 THR A C 1
ATOM 1524 O O . THR A 1 180 ? 15.823 26.659 6.243 1.00 16.22 156 THR A O 1
ATOM 1531 N N . ASN A 1 181 ? 17.157 25.538 7.665 1.00 14.91 157 ASN A N 1
ATOM 1532 C CA . ASN A 1 181 ? 17.391 24.500 6.684 1.00 16.15 157 ASN A CA 1
ATOM 1533 C C . ASN A 1 181 ? 16.134 23.716 6.319 1.00 14.82 157 ASN A C 1
ATOM 1534 O O . ASN A 1 181 ? 16.046 23.119 5.223 1.00 17.20 157 ASN A O 1
ATOM 1539 N N . LEU A 1 182 ? 15.121 23.717 7.202 1.00 15.37 158 LEU A N 1
ATOM 1540 C CA . LEU A 1 182 ? 13.853 22.997 6.920 1.00 15.37 158 LEU A CA 1
ATOM 1541 C C . LEU A 1 182 ? 12.999 23.707 5.889 1.00 16.04 158 LEU A C 1
ATOM 1542 O O . LEU A 1 182 ? 12.094 23.107 5.295 1.00 17.62 158 LEU A O 1
ATOM 1547 N N . GLU A 1 183 ? 13.193 25.000 5.717 1.00 16.23 159 GLU A N 1
ATOM 1548 C CA . GLU A 1 183 ? 12.331 25.715 4.752 1.00 19.53 159 GLU A CA 1
ATOM 1549 C C . GLU A 1 183 ? 12.470 25.125 3.320 1.00 21.82 159 GLU A C 1
ATOM 1550 O O . GLU A 1 183 ? 13.529 24.654 2.967 1.00 24.93 159 GLU A O 1
ATOM 1556 N N . ASN A 1 184 ? 11.425 25.154 2.500 0.60 22.32 160 ASN A N 1
ATOM 1557 C CA . ASN A 1 184 ? 11.609 24.782 1.075 0.60 24.95 160 ASN A CA 1
ATOM 1558 C C . ASN A 1 184 ? 12.375 25.973 0.472 0.60 25.77 160 ASN A C 1
ATOM 1559 O O . ASN A 1 184 ? 12.088 27.132 0.806 0.60 27.29 160 ASN A O 1
#

CATH classification: 3.30.530.20

B-factor: mean 19.5, std 9.6, range [7.62, 64.78]

Secondary structure (DSSP, 8-state):
--HHHHHHHH---EEEEETTEEEEEEEEEESS-HHHHHHHHH-HHHHHHH-TTEEEEE-STT-EEEEEETTEEE--EEEEETTTEEEEEETTEEEEEEEEEEETTEEEEEEEEEE-TT-SS-HHHHHHHHHHHHHHHHHHHH-TTPPPP---HHHHHHHHHHHHHHH--